Protein 3BN7 (pdb70)

Foldseek 3Di:
DKKKKKFFAFPDAPPVVLLVLLQVLQVVLVVLVQDPDKDKDAADPDPDDPPDDRRTGMMIIDGPDPVSVVCSVPPVSVVVSCVVRVNGTDDMDIDIDPD

Radius of gyration: 13.91 Å; Cα contacts (8 Å, |Δi|>4): 163; chains: 1; bounding box: 35×29×36 Å

InterPro domains:
  IPR011008 Dimeric alpha-beta barrel [SSF54909] (1-98)
  IPR013097 Stress responsive alpha+beta-barrel [PF07876] (3-99)
  IPR013097 Stress responsive alpha+beta-barrel [PS51502] (2-98)
  IPR013097 Stress responsive alpha+beta-barrel [SM00886] (2-100)

Sequence (99 aa):
GLFHQVFFWLKNNPGDKADRDKLIAGLKALKAIDDVIQQLHVGVPAATEKRDVVDNSYDVSELVFKSVEDQQKRYRDHPLLQKFVADCSHLWSKVVVYDSSV

CATH classification: 3.30.70.100

B-factor: mean 26.57, std 6.76, range [10.88, 50.04]

Solvent-accessible surface area: 6321 Å² total

Secondary structure (DSSP, 8-state):
---EEEEEEESSTT-HHHHHHHHHHHHGGGGSTT-S---EE--------TT-----SEEE---SSHHHHHHHHT-HHHHHHHHHHGGGEEEEEEEE---

Structure (mmCIF, N/CA/C/O backbone):
data_3BN7
#
_entry.id   3BN7
#
_cell.length_a   47.921
_cell.length_b   47.921
_cell.length_c   167.352
_cell.angle_alpha   90.000
_cell.angle_beta   90.000
_cell.angle_gamma   120.000
#
_symmetry.space_group_name_H-M   'P 65 2 2'
#
loop_
_entity.id
_entity.type
_entity.pdbx_description
1 polymer 'Ferredoxin-like protein'
2 non-polymer 'ACETATE ION'
3 water water
#
loop_
_atom_site.group_PDB
_atom_site.id
_atom_site.type_symbol
_atom_site.label_atom_id
_atom_site.label_alt_id
_atom_site.label_comp_id
_atom_site.label_asym_id
_atom_site.label_entity_id
_atom_site.label_seq_id
_atom_site.pdbx_PDB_ins_code
_atom_site.Cartn_x
_atom_site.Cartn_y
_atom_site.Cartn_z
_atom_site.occupancy
_atom_site.B_iso_or_equiv
_atom_site.auth_seq_id
_atom_site.auth_comp_id
_atom_site.auth_asym_id
_atom_site.auth_atom_id
_atom_site.pdbx_PDB_model_num
ATOM 1 N N . GLY A 1 19 ? 20.940 27.085 24.104 1.00 38.66 0 GLY A N 1
ATOM 2 C CA . GLY A 1 19 ? 19.935 26.461 23.193 1.00 37.21 0 GLY A CA 1
ATOM 3 C C . GLY A 1 19 ? 20.050 26.937 21.745 1.00 36.68 0 GLY A C 1
ATOM 4 O O . GLY A 1 19 ? 20.640 27.990 21.454 1.00 38.75 0 GLY A O 1
ATOM 18 N N . LEU A 1 21 ? 18.084 27.715 17.850 1.00 24.97 2 LEU A N 1
ATOM 19 C CA . LEU A 1 21 ? 16.910 28.386 17.375 1.00 24.12 2 LEU A CA 1
ATOM 20 C C . LEU A 1 21 ? 16.263 27.546 16.289 1.00 23.12 2 LEU A C 1
ATOM 21 O O . LEU A 1 21 ? 16.923 27.190 15.321 1.00 22.12 2 LEU A O 1
ATOM 26 N N . PHE A 1 22 ? 14.982 27.233 16.501 1.00 20.86 3 PHE A N 1
ATOM 27 C CA . PHE A 1 22 ? 14.108 26.480 15.586 1.00 21.80 3 PHE A CA 1
ATOM 28 C C . PHE A 1 22 ? 13.110 27.433 14.890 1.00 21.86 3 PHE A C 1
ATOM 29 O O . PHE A 1 22 ? 12.231 28.018 15.510 1.00 23.67 3 PHE A O 1
ATOM 37 N N . HIS A 1 23 ? 13.319 27.606 13.587 1.00 21.82 4 HIS A N 1
ATOM 38 C CA . HIS A 1 23 ? 12.588 28.496 12.742 1.00 20.82 4 HIS A CA 1
ATOM 39 C C . HIS A 1 23 ? 11.646 27.617 11.926 1.00 20.36 4 HIS A C 1
ATOM 40 O O . HIS A 1 23 ? 12.087 26.865 11.068 1.00 20.11 4 HIS A O 1
ATOM 47 N N . GLN A 1 24 ? 10.363 27.714 12.246 1.00 20.73 5 GLN A N 1
ATOM 48 C CA . GLN A 1 24 ? 9.320 26.860 11.687 1.00 21.99 5 GLN A CA 1
ATOM 49 C C . GLN A 1 24 ? 8.359 27.733 10.894 1.00 21.12 5 GLN A C 1
ATOM 50 O O . GLN A 1 24 ? 7.848 28.705 11.412 1.00 20.88 5 GLN A O 1
ATOM 56 N N . VAL A 1 25 ? 8.094 27.381 9.639 1.00 20.95 6 VAL A N 1
ATOM 57 C CA . VAL A 1 25 ? 7.199 28.153 8.802 1.00 19.82 6 VAL A CA 1
ATOM 58 C C . VAL A 1 25 ? 6.212 27.186 8.134 1.00 20.26 6 VAL A C 1
ATOM 59 O O . VAL A 1 25 ? 6.638 26.071 7.721 1.00 19.81 6 VAL A O 1
ATOM 63 N N . PHE A 1 26 ? 4.954 27.605 8.054 1.00 20.92 7 PHE A N 1
ATOM 64 C CA . PHE A 1 26 ? 3.914 26.831 7.349 1.00 20.45 7 PHE A CA 1
ATOM 65 C C . PHE A 1 26 ? 3.376 27.752 6.277 1.00 20.13 7 PHE A C 1
ATOM 66 O O . PHE A 1 26 ? 3.102 28.916 6.551 1.00 21.36 7 PHE A O 1
ATOM 74 N N . PHE A 1 27 ? 3.231 27.218 5.069 1.00 20.65 8 PHE A N 1
ATOM 75 C CA . PHE A 1 27 ? 2.779 27.972 3.895 1.00 21.67 8 PHE A CA 1
ATOM 76 C C . PHE A 1 27 ? 1.476 27.371 3.378 1.00 21.31 8 PHE A C 1
ATOM 77 O O . PHE A 1 27 ? 1.356 26.125 3.222 1.00 20.16 8 PHE A O 1
ATOM 85 N N . TRP A 1 28 ? 0.535 28.259 3.060 1.00 21.80 9 TRP A N 1
ATOM 86 C CA . TRP A 1 28 ? -0.699 27.895 2.397 1.00 22.38 9 TRP A CA 1
ATOM 87 C C . TRP A 1 28 ? -0.601 28.476 0.978 1.00 22.75 9 TRP A C 1
ATOM 88 O O . TRP A 1 28 ? -0.377 29.688 0.818 1.00 23.72 9 TRP A O 1
ATOM 99 N N . LEU A 1 29 ? -0.746 27.618 -0.023 1.00 22.14 10 LEU A N 1
ATOM 100 C CA . LEU A 1 29 ? -0.600 27.999 -1.420 1.00 23.59 10 LEU A CA 1
ATOM 101 C C . LEU A 1 29 ? -1.825 28.761 -1.841 1.00 23.68 10 LEU A C 1
ATOM 102 O O . LEU A 1 29 ? -2.923 28.468 -1.346 1.00 23.76 10 LEU A O 1
ATOM 107 N N . LYS A 1 30 ? -1.656 29.711 -2.774 1.00 25.08 11 LYS A N 1
ATOM 108 C CA . LYS A 1 30 ? -2.788 30.383 -3.438 1.00 26.07 11 LYS A CA 1
ATOM 109 C C . LYS A 1 30 ? -3.656 29.372 -4.175 1.00 25.32 11 LYS A C 1
ATOM 110 O O . LYS A 1 30 ? -4.876 29.535 -4.240 1.00 25.79 11 LYS A O 1
ATOM 116 N N . ASN A 1 31 ? -3.010 28.348 -4.721 1.00 24.68 12 ASN A N 1
ATOM 117 C CA A ASN A 1 31 ? -3.637 27.266 -5.448 0.50 24.94 12 ASN A CA 1
ATOM 118 C CA B ASN A 1 31 ? -3.703 27.275 -5.403 0.50 25.77 12 ASN A CA 1
ATOM 119 C C . ASN A 1 31 ? -3.400 25.978 -4.674 1.00 26.19 12 ASN A C 1
ATOM 120 O O . ASN A 1 31 ? -2.537 25.230 -5.037 1.00 23.78 12 ASN A O 1
ATOM 129 N N . PRO A 1 32 ? -4.129 25.739 -3.569 1.00 27.53 13 PRO A N 1
ATOM 130 C CA . PRO A 1 32 ? -3.818 24.554 -2.803 1.00 27.41 13 PRO A CA 1
ATOM 131 C C . PRO A 1 32 ? -3.975 23.283 -3.631 1.00 27.85 13 PRO A C 1
ATOM 132 O O . PRO A 1 32 ? -4.842 23.217 -4.510 1.00 27.32 13 PRO A O 1
ATOM 136 N N . GLY A 1 33 ? -3.124 22.299 -3.359 1.00 27.70 14 GLY A N 1
ATOM 137 C CA . GLY A 1 33 ? -3.226 21.050 -4.134 1.00 28.29 14 GLY A CA 1
ATOM 138 C C . GLY A 1 33 ? -2.631 21.144 -5.542 1.00 27.22 14 GLY A C 1
ATOM 139 O O . GLY A 1 33 ? -2.593 20.126 -6.251 1.00 26.53 14 GLY A O 1
ATOM 140 N N . ASP A 1 34 ? -2.130 22.328 -5.939 1.00 24.77 15 ASP A N 1
ATOM 141 C CA . ASP A 1 34 ? -1.458 22.446 -7.232 1.00 22.65 15 ASP A CA 1
ATOM 142 C C . ASP A 1 34 ? -0.029 21.946 -7.089 1.00 21.46 15 ASP A C 1
ATOM 143 O O . ASP A 1 34 ? 0.831 22.624 -6.511 1.00 19.74 15 ASP A O 1
ATOM 148 N N . LYS A 1 35 ? 0.213 20.739 -7.590 1.00 20.56 16 LYS A N 1
ATOM 149 C CA . LYS A 1 35 ? 1.494 20.104 -7.442 1.00 21.32 16 LYS A CA 1
ATOM 150 C C . LYS A 1 35 ? 2.670 20.908 -8.023 1.00 20.06 16 LYS A C 1
ATOM 151 O O . LYS A 1 35 ? 3.713 21.003 -7.404 1.00 21.63 16 LYS A O 1
ATOM 157 N N . ALA A 1 36 ? 2.484 21.471 -9.211 1.00 20.49 17 ALA A N 1
ATOM 158 C CA . ALA A 1 36 ? 3.513 22.334 -9.798 1.00 19.96 17 ALA A CA 1
ATOM 159 C C . ALA A 1 36 ? 3.945 23.481 -8.898 1.00 20.27 17 ALA A C 1
ATOM 160 O O . ALA A 1 36 ? 5.113 23.693 -8.722 1.00 20.85 17 ALA A O 1
ATOM 162 N N . ASP A 1 37 ? 3.003 24.216 -8.325 1.00 20.31 18 ASP A N 1
ATOM 163 C CA . ASP A 1 37 ? 3.309 25.297 -7.406 1.00 21.03 18 ASP A CA 1
ATOM 164 C C . ASP A 1 37 ? 3.943 24.784 -6.123 1.00 20.40 18 ASP A C 1
ATOM 165 O O . ASP A 1 37 ? 4.878 25.378 -5.619 1.00 20.98 18 ASP A O 1
ATOM 170 N N . ARG A 1 38 ? 3.404 23.695 -5.589 1.00 19.83 19 ARG A N 1
ATOM 171 C CA . ARG A 1 38 ? 3.969 23.077 -4.403 1.00 20.88 19 ARG A CA 1
ATOM 172 C C . ARG A 1 38 ? 5.412 22.687 -4.647 1.00 20.63 19 ARG A C 1
ATOM 173 O O . ARG A 1 38 ? 6.271 22.951 -3.812 1.00 21.67 19 ARG A O 1
ATOM 181 N N . ASP A 1 39 ? 5.652 21.972 -5.739 1.00 20.58 20 ASP A N 1
ATOM 182 C CA . ASP A 1 3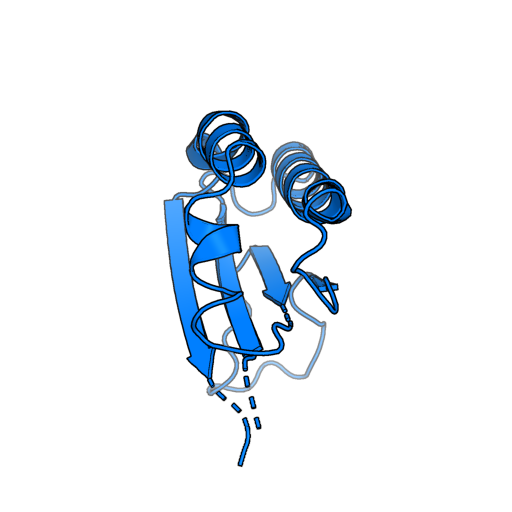9 ? 7.033 21.552 -6.046 1.00 21.22 20 ASP A CA 1
ATOM 183 C C . ASP A 1 39 ? 7.982 22.735 -6.216 1.00 21.05 20 ASP A C 1
ATOM 184 O O . ASP A 1 39 ? 9.156 22.669 -5.818 1.00 20.80 20 ASP A O 1
ATOM 189 N N . LYS A 1 40 ? 7.491 23.799 -6.824 1.00 21.04 21 LYS A N 1
ATOM 190 C CA . LYS A 1 40 ? 8.299 25.010 -7.018 1.00 22.37 21 LYS A CA 1
ATOM 191 C C . LYS A 1 40 ? 8.683 25.625 -5.661 1.00 22.01 21 LYS A C 1
ATOM 192 O O . LYS A 1 40 ? 9.848 26.034 -5.445 1.00 21.40 21 LYS A O 1
ATOM 196 N N . LEU A 1 41 ? 7.704 25.707 -4.769 1.00 21.16 22 LEU A N 1
ATOM 197 C CA . LEU A 1 41 ? 7.943 26.202 -3.433 1.00 21.80 22 LEU A CA 1
ATOM 198 C C . LEU A 1 41 ? 8.954 25.343 -2.640 1.00 20.80 22 LEU A C 1
ATOM 199 O O . LEU A 1 41 ? 9.898 25.853 -2.071 1.00 20.28 22 LEU A O 1
ATOM 204 N N . ILE A 1 42 ? 8.808 24.029 -2.702 1.00 19.07 23 ILE A N 1
ATOM 205 C CA . ILE A 1 42 ? 9.682 23.093 -2.053 1.00 19.55 23 ILE A CA 1
ATOM 206 C C . ILE A 1 42 ? 11.096 23.260 -2.587 1.00 19.71 23 ILE A C 1
ATOM 207 O O . ILE A 1 42 ? 12.051 23.355 -1.835 1.00 20.11 23 ILE A O 1
ATOM 212 N N . ALA A 1 43 ? 11.216 23.319 -3.911 1.00 18.92 24 ALA A N 1
ATOM 213 C CA . ALA A 1 43 ? 12.512 23.410 -4.535 1.00 20.07 24 ALA A CA 1
ATOM 214 C C . ALA A 1 43 ? 13.183 24.719 -4.138 1.00 20.26 24 ALA A C 1
ATOM 215 O O . ALA A 1 43 ? 14.402 24.772 -3.908 1.00 22.28 24 ALA A O 1
ATOM 217 N N . GLY A 1 44 ? 12.402 25.790 -4.092 1.00 20.11 25 GLY A N 1
ATOM 218 C CA . GLY A 1 44 ? 12.930 27.094 -3.710 1.00 20.28 25 GLY A CA 1
ATOM 219 C C . GLY A 1 44 ? 13.447 27.141 -2.264 1.00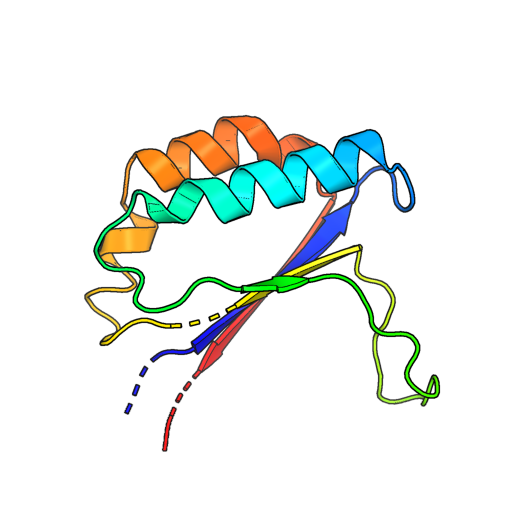 18.91 25 GLY A C 1
ATOM 220 O O . GLY A 1 44 ? 14.524 27.712 -1.988 1.00 20.48 25 GLY A O 1
ATOM 221 N N . LEU A 1 45 ? 12.702 26.506 -1.361 1.00 18.83 26 LEU A N 1
ATOM 222 C CA . LEU A 1 45 ? 13.111 26.359 0.025 1.00 18.11 26 LEU A CA 1
ATOM 223 C C . LEU A 1 45 ? 14.400 25.533 0.163 1.00 18.34 26 LEU A C 1
ATOM 224 O O . LEU A 1 45 ? 15.336 25.956 0.815 1.00 18.30 26 LEU A O 1
ATOM 229 N N . LYS A 1 46 ? 14.444 24.369 -0.470 1.00 19.23 27 LYS A N 1
ATOM 230 C CA . LYS A 1 46 ? 15.605 23.508 -0.402 1.00 19.68 27 LYS A CA 1
ATOM 231 C C . LYS A 1 46 ? 16.869 24.173 -0.882 1.00 20.01 27 LYS A C 1
ATOM 232 O O . LYS A 1 46 ? 17.940 23.923 -0.327 1.00 18.74 27 LYS A O 1
ATOM 238 N N . ALA A 1 47 ? 16.766 25.031 -1.894 1.00 17.55 28 ALA A N 1
ATOM 239 C CA . ALA A 1 47 ? 17.941 25.705 -2.439 1.00 18.56 28 ALA A CA 1
ATOM 240 C C . ALA A 1 47 ? 18.536 26.728 -1.496 1.00 18.46 28 ALA A C 1
ATOM 241 O O . ALA A 1 47 ? 19.660 27.210 -1.718 1.00 18.29 28 ALA A O 1
ATOM 243 N N . LEU A 1 48 ? 17.829 27.073 -0.420 1.00 17.89 29 LEU A N 1
ATOM 244 C CA . LEU A 1 48 ? 18.394 27.968 0.577 1.00 18.63 29 LEU A CA 1
ATOM 245 C C . LEU A 1 48 ? 19.578 27.342 1.357 1.00 18.34 29 LEU A C 1
ATOM 246 O O . LEU A 1 48 ? 20.246 28.061 2.107 1.00 19.62 29 LEU A O 1
ATOM 251 N N . LYS A 1 49 ? 19.839 26.030 1.154 1.00 18.68 30 LYS A N 1
ATOM 252 C CA . LYS A 1 49 ? 21.012 25.330 1.716 1.00 18.91 30 LYS A CA 1
ATOM 253 C C . LYS A 1 49 ? 22.332 26.050 1.344 1.00 19.02 30 LYS A C 1
ATOM 254 O O . LYS A 1 49 ? 23.370 25.793 1.961 1.00 20.81 30 LYS A O 1
ATOM 260 N N . ALA A 1 50 ? 22.286 26.916 0.317 1.00 19.17 31 ALA A N 1
ATOM 261 C CA . ALA A 1 50 ? 23.410 27.776 -0.037 1.00 19.47 31 ALA A CA 1
ATOM 262 C C . ALA A 1 50 ? 23.824 28.737 1.055 1.00 20.53 31 ALA A C 1
ATOM 263 O O . ALA A 1 50 ? 24.944 29.234 1.040 1.00 21.35 31 ALA A O 1
ATOM 265 N N . ILE A 1 51 ? 22.901 29.068 1.953 1.00 19.83 32 ILE A N 1
ATOM 266 C CA . ILE A 1 51 ? 23.174 29.995 3.067 1.00 20.16 32 ILE A CA 1
ATOM 267 C C . ILE A 1 51 ? 23.877 29.258 4.203 1.00 21.41 32 ILE A C 1
ATOM 268 O O . ILE A 1 51 ? 23.269 28.399 4.860 1.00 20.84 32 ILE A O 1
ATOM 273 N N . ASP A 1 52 ? 25.144 29.574 4.465 1.00 23.19 33 ASP A N 1
ATOM 274 C CA A ASP A 1 52 ? 25.935 28.763 5.424 0.50 23.76 33 ASP A CA 1
ATOM 275 C CA B ASP A 1 52 ? 25.935 28.774 5.423 0.50 24.37 33 ASP A CA 1
ATOM 276 C C . ASP A 1 52 ? 25.538 28.890 6.904 1.00 23.30 33 ASP A C 1
ATOM 277 O O . ASP A 1 52 ? 25.895 28.037 7.706 1.00 25.06 33 ASP A O 1
ATOM 286 N N . VAL A 1 53 ? 24.792 29.918 7.289 1.00 22.80 34 VAL A N 1
ATOM 287 C CA . VAL A 1 53 ? 24.337 29.969 8.704 1.00 21.82 34 VAL A CA 1
ATOM 288 C C . VAL A 1 53 ? 23.212 28.948 9.053 1.00 22.16 34 VAL A C 1
ATOM 289 O O . VAL A 1 53 ? 22.923 28.699 10.235 1.00 22.36 34 VAL A O 1
ATOM 293 N N . ILE A 1 54 ? 22.567 28.384 8.033 1.00 20.59 35 ILE A N 1
ATOM 294 C CA . ILE A 1 54 ? 21.571 27.321 8.277 1.00 20.42 35 ILE A CA 1
ATOM 295 C C . ILE A 1 54 ? 22.246 25.998 8.695 1.00 19.78 35 ILE A C 1
ATOM 296 O O . ILE A 1 54 ? 23.048 25.396 7.962 1.00 19.83 35 ILE A O 1
ATOM 301 N N . GLN A 1 55 ? 21.945 25.532 9.898 1.00 19.13 36 GLN A N 1
ATOM 302 C CA . GLN A 1 55 ? 22.522 24.308 10.401 1.00 18.67 36 GLN A CA 1
ATOM 303 C C . GLN A 1 55 ? 21.790 23.066 9.960 1.00 18.85 36 GLN A C 1
ATOM 304 O O . GLN A 1 55 ? 22.381 22.035 9.748 1.00 19.86 36 GLN A O 1
ATOM 310 N N . GLN A 1 56 ? 20.467 23.178 9.873 1.00 18.77 37 GLN A N 1
ATOM 311 C CA . GLN A 1 56 ? 19.632 22.122 9.276 1.00 20.63 37 GLN A CA 1
ATOM 312 C C . GLN A 1 56 ? 18.476 22.747 8.523 1.00 20.80 37 GLN A C 1
ATOM 313 O O . GLN A 1 56 ? 18.045 23.868 8.830 1.00 21.16 37 GLN A O 1
ATOM 319 N N . LEU A 1 57 ? 18.035 22.060 7.485 1.00 19.85 38 LEU A N 1
ATOM 320 C CA . LEU A 1 57 ? 16.984 22.602 6.604 1.00 19.39 38 LEU A CA 1
ATOM 321 C C . LEU A 1 57 ? 16.102 21.416 6.249 1.00 20.49 38 LEU A C 1
ATOM 322 O O . LEU A 1 57 ? 16.561 20.520 5.575 1.00 20.63 38 LEU A O 1
ATOM 327 N N . HIS A 1 58 ? 14.848 21.426 6.700 1.00 18.67 39 HIS A N 1
ATOM 328 C CA . HIS A 1 58 ? 13.870 20.368 6.442 1.00 19.13 39 HIS A CA 1
ATOM 329 C C . HIS A 1 58 ? 12.662 20.972 5.810 1.00 20.50 39 HIS A C 1
ATOM 330 O O . HIS A 1 58 ? 12.144 21.963 6.304 1.00 21.93 39 HIS A O 1
ATOM 337 N N . VAL A 1 59 ? 12.159 20.342 4.753 1.00 20.46 40 VAL A N 1
ATOM 338 C CA . VAL A 1 59 ? 10.940 20.832 4.094 1.00 20.13 40 VAL A CA 1
ATOM 339 C C . VAL A 1 59 ? 9.975 19.659 4.097 1.00 20.88 40 VAL A C 1
ATOM 340 O O . VAL A 1 59 ? 10.410 18.519 3.986 1.00 21.43 40 VAL A O 1
ATOM 344 N N . GLY A 1 60 ? 8.674 19.905 4.281 1.00 21.58 41 GLY A N 1
ATOM 345 C CA . GLY A 1 60 ? 7.725 18.826 4.378 1.00 21.09 41 GLY A CA 1
ATOM 346 C C . GLY A 1 60 ? 6.332 19.236 3.904 1.00 20.36 41 GLY A C 1
ATOM 347 O O . GLY A 1 60 ? 6.149 20.339 3.412 1.00 20.27 41 GLY A O 1
ATOM 348 N N . VAL A 1 61 ? 5.403 18.302 4.000 1.00 19.43 42 VAL A N 1
ATOM 349 C CA . VAL A 1 61 ? 3.994 18.474 3.706 1.00 19.48 42 VAL A CA 1
ATOM 350 C C . VAL A 1 61 ? 3.220 17.815 4.790 1.00 20.29 42 VAL A C 1
ATOM 351 O O . VAL A 1 61 ? 3.767 17.009 5.546 1.00 20.16 42 VAL A O 1
ATOM 355 N N . PRO A 1 62 ? 1.914 18.101 4.895 1.00 20.31 43 PRO A N 1
ATOM 356 C CA . PRO A 1 62 ? 1.196 17.392 5.974 1.00 20.71 43 PRO A CA 1
ATOM 357 C C . PRO A 1 62 ? 1.332 15.867 5.948 1.00 22.24 43 PRO A C 1
ATOM 358 O O . PRO A 1 62 ? 1.242 15.253 4.908 1.00 21.28 43 PRO A O 1
ATOM 362 N N . ALA A 1 63 ? 1.601 15.261 7.099 1.00 22.51 44 ALA A N 1
ATOM 363 C CA . ALA A 1 63 ? 1.608 13.801 7.218 1.00 24.18 44 ALA A CA 1
ATOM 364 C C . ALA A 1 63 ? 0.191 13.250 7.185 1.00 25.85 44 ALA A C 1
ATOM 365 O O . ALA A 1 63 ? -0.759 13.944 7.522 1.00 25.92 44 ALA A O 1
ATOM 367 N N . ALA A 1 64 ? 0.061 11.980 6.834 1.00 30.24 45 ALA A N 1
ATOM 368 C CA . ALA A 1 64 ? -1.224 11.265 6.963 1.00 34.79 45 ALA A CA 1
ATOM 369 C C . ALA A 1 64 ? -1.528 10.837 8.421 1.00 36.64 45 ALA A C 1
ATOM 370 O O . ALA A 1 64 ? -2.060 9.744 8.645 1.00 38.97 45 ALA A O 1
ATOM 372 N N . THR A 1 65 ? -1.190 11.639 9.431 1.00 39.07 46 THR A N 1
ATOM 373 C CA . THR A 1 65 ? -1.455 11.215 10.808 1.00 39.38 46 THR A CA 1
ATOM 374 C C . THR A 1 65 ? -2.952 11.235 10.992 1.00 41.43 46 THR A C 1
ATOM 375 O O . THR A 1 65 ? -3.688 11.783 10.119 1.00 42.43 46 THR A O 1
ATOM 379 N N . GLU A 1 66 ? -3.419 10.609 12.082 1.00 42.62 47 GLU A N 1
ATOM 380 C CA . GLU A 1 66 ? -4.839 10.688 12.457 1.00 42.93 47 GLU A CA 1
ATOM 381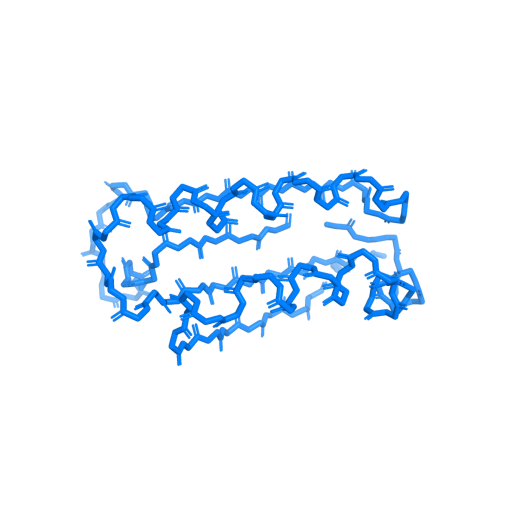 C C . GLU A 1 66 ? -5.203 12.166 12.530 1.00 43.36 47 GLU A C 1
ATOM 382 O O . GLU A 1 66 ? -4.468 12.984 13.151 1.00 44.19 47 GLU A O 1
ATOM 384 N N . LYS A 1 67 ? -6.288 12.530 11.853 1.00 43.29 48 LYS A N 1
ATOM 385 C CA . LYS A 1 67 ? -6.713 13.928 11.843 1.00 43.06 48 LYS A CA 1
ATOM 386 C C . LYS A 1 67 ? -7.470 14.181 13.124 1.00 42.25 48 LYS A C 1
ATOM 387 O O . LYS A 1 67 ? -8.651 13.868 13.230 1.00 43.24 48 LYS A O 1
ATOM 393 N N . ARG A 1 68 ? -6.776 14.722 14.105 1.00 40.86 49 ARG A N 1
ATOM 394 C CA . ARG A 1 68 ? -7.408 15.098 15.349 1.00 39.83 49 ARG A CA 1
ATOM 395 C C . ARG A 1 68 ? -7.759 16.567 15.279 1.00 39.18 49 ARG A C 1
ATOM 396 O O . ARG A 1 68 ? -7.202 17.315 14.474 1.00 38.77 49 ARG A O 1
ATOM 404 N N . ASP A 1 69 ? -8.672 16.980 16.145 1.00 38.24 50 ASP A N 1
ATOM 405 C CA .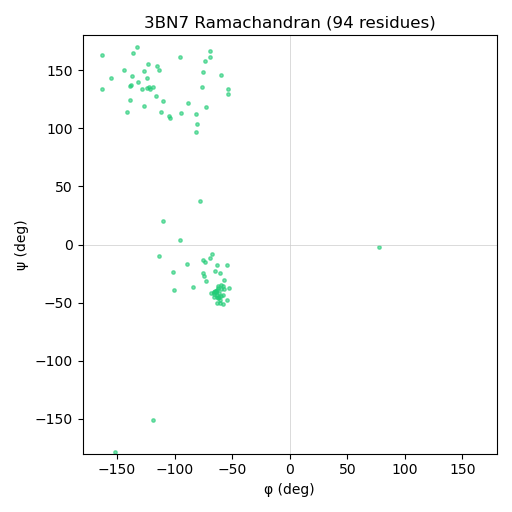 ASP A 1 69 ? -9.149 18.347 16.139 1.00 37.69 50 ASP A CA 1
ATOM 406 C C . ASP A 1 69 ? -8.015 19.335 16.315 1.00 35.27 50 ASP A C 1
ATOM 407 O O . ASP A 1 69 ? -8.030 20.384 15.669 1.00 35.76 50 ASP A O 1
ATOM 412 N N . VAL A 1 70 ? -7.038 19.004 17.171 1.00 32.43 51 VAL A N 1
ATOM 413 C CA . VAL A 1 70 ? -5.901 19.912 17.439 1.00 30.07 51 VAL A CA 1
ATOM 414 C C . VAL A 1 70 ? -4.848 19.976 16.306 1.00 28.74 51 VAL A C 1
ATOM 415 O O . VAL A 1 70 ? -4.005 20.901 16.288 1.00 26.20 51 VAL A O 1
ATOM 419 N N . VAL A 1 71 ? -4.919 19.027 15.359 1.00 27.30 52 VAL A N 1
ATOM 420 C CA . VAL A 1 71 ? -3.941 18.966 14.229 1.00 26.21 52 VAL A CA 1
ATOM 421 C 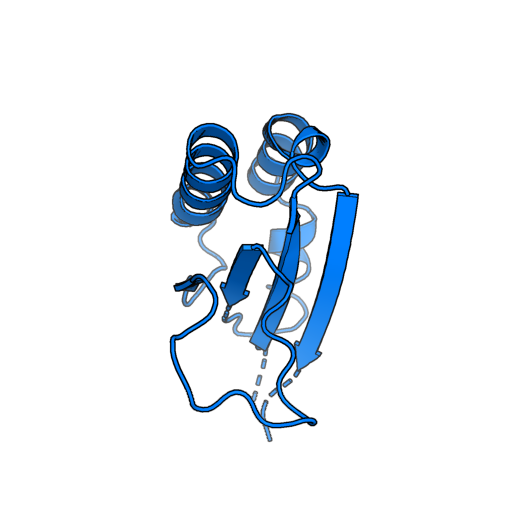C . VAL A 1 71 ? -4.398 19.804 13.064 1.00 25.60 52 VAL A C 1
ATOM 422 O O . VAL A 1 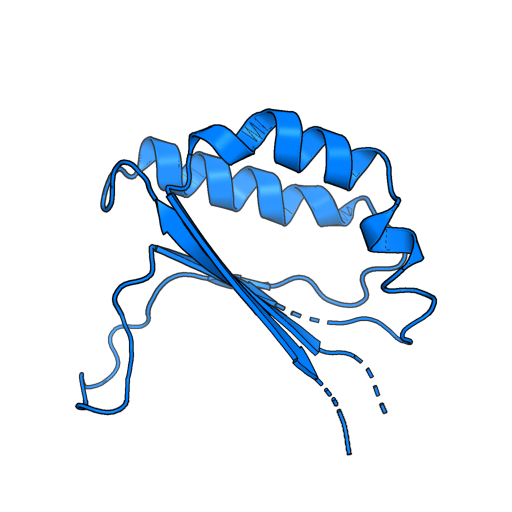71 ? -5.517 19.620 12.540 1.00 25.95 52 VAL A O 1
ATOM 426 N N . ASP A 1 72 ? -3.569 20.759 12.669 1.00 23.23 53 ASP A N 1
ATOM 427 C CA . ASP A 1 72 ? -3.854 21.562 11.461 1.00 22.63 53 ASP A CA 1
ATOM 428 C C . ASP A 1 72 ? -3.101 20.863 10.343 1.00 22.66 53 ASP A C 1
ATOM 429 O O . ASP A 1 72 ? -1.870 20.780 10.395 1.00 23.14 53 ASP A O 1
ATOM 434 N N . ASN A 1 73 ? -3.849 20.284 9.403 1.00 23.11 54 ASN A N 1
ATOM 435 C CA . ASN A 1 73 ? -3.264 19.681 8.198 1.00 23.02 54 ASN A CA 1
ATOM 436 C C . ASN A 1 73 ? -3.581 20.491 6.942 1.00 22.13 54 ASN A C 1
ATOM 437 O O . ASN A 1 73 ? -3.414 20.020 5.830 1.00 22.36 54 ASN A O 1
ATOM 442 N N . SER A 1 74 ? -3.938 21.751 7.117 1.00 22.25 55 SER A N 1
ATOM 443 C CA . SER A 1 74 ? -4.432 22.545 5.992 1.00 22.45 55 SER A CA 1
ATOM 444 C C . SER A 1 74 ? -3.390 23.296 5.197 1.00 22.84 55 SER A C 1
ATOM 445 O O . SER A 1 74 ? -3.642 23.707 4.085 1.00 23.28 55 SER A O 1
ATOM 448 N N . TYR A 1 75 ? -2.199 23.462 5.761 1.00 22.11 56 TYR A N 1
ATOM 449 C CA . TYR A 1 75 ? -1.083 24.045 5.050 1.00 21.20 56 TYR A CA 1
ATOM 450 C C . TYR A 1 75 ? -0.625 23.077 3.960 1.00 21.16 56 TYR A C 1
ATOM 451 O O . TYR A 1 75 ? -1.031 21.898 3.939 1.00 22.20 56 TYR A O 1
ATOM 460 N N . ASP A 1 76 ? 0.114 23.606 2.987 1.00 21.17 57 ASP A N 1
ATOM 461 C CA . ASP A 1 76 ? 0.602 22.846 1.882 1.00 20.31 57 ASP A CA 1
ATOM 462 C C . ASP A 1 76 ? 2.087 22.430 2.029 1.00 19.20 57 ASP A C 1
ATOM 463 O O . ASP A 1 76 ? 2.463 21.344 1.628 1.00 20.47 57 ASP A O 1
ATOM 468 N N . VAL A 1 77 ? 2.902 23.340 2.558 1.00 19.27 58 VAL A N 1
ATOM 469 C CA . VAL A 1 77 ? 4.346 23.107 2.713 1.00 20.07 58 VAL A CA 1
ATOM 470 C C . VAL A 1 77 ? 4.794 23.626 4.066 1.00 20.87 58 VAL A C 1
ATOM 471 O O . VAL A 1 77 ? 4.381 24.692 4.479 1.00 22.21 58 VAL A O 1
ATOM 475 N N . SER A 1 78 ? 5.635 22.847 4.730 1.00 21.52 59 SER A N 1
ATOM 476 C CA . SER A 1 78 ? 6.279 23.226 5.994 1.00 20.40 59 SER A CA 1
ATOM 477 C C . SER A 1 78 ? 7.790 23.327 5.828 1.00 21.66 59 SER A C 1
ATOM 478 O O . SER A 1 78 ? 8.361 22.668 4.955 1.00 20.96 59 SER A O 1
ATOM 481 N N . GLU A 1 79 ? 8.438 24.142 6.661 1.00 20.78 60 GLU A N 1
ATOM 482 C CA . GLU A 1 79 ? 9.891 24.397 6.593 1.00 20.70 60 GLU A CA 1
ATOM 483 C C . GLU A 1 79 ? 10.347 24.399 8.052 1.00 20.43 60 GLU A C 1
ATOM 484 O O . GLU A 1 79 ? 9.689 25.011 8.894 1.00 21.32 60 GLU A O 1
ATOM 490 N N . LEU A 1 80 ? 11.472 23.752 8.300 1.00 19.22 61 LEU A N 1
ATOM 491 C CA . LEU A 1 80 ? 12.111 23.844 9.609 1.00 20.88 61 LEU A CA 1
ATOM 492 C C . LEU A 1 80 ? 13.581 24.120 9.356 1.00 20.94 61 LEU A C 1
ATOM 493 O O . LEU A 1 80 ? 14.249 23.307 8.652 1.00 21.58 61 LEU A O 1
ATOM 511 N N . VAL A 1 82 ? 17.208 25.252 11.555 1.00 19.60 63 VAL A N 1
ATOM 512 C CA . VAL A 1 82 ? 17.872 25.378 12.820 1.00 19.75 63 VAL A CA 1
ATOM 513 C C . VAL A 1 82 ? 19.078 26.284 12.660 1.00 20.23 63 VAL A C 1
ATOM 514 O O . VAL A 1 82 ? 19.850 26.156 11.729 1.00 20.67 63 VAL A O 1
ATOM 518 N N . PHE A 1 83 ? 19.198 27.218 13.610 1.00 21.61 64 PHE A N 1
ATOM 519 C CA . PHE A 1 83 ? 20.266 28.202 13.695 1.00 20.54 64 PHE A CA 1
ATOM 520 C C . PHE A 1 83 ? 20.938 28.063 15.030 1.00 22.96 64 PHE A C 1
ATOM 521 O O . PHE A 1 83 ? 20.346 27.561 15.985 1.00 22.38 64 PHE A O 1
ATOM 529 N N . LYS A 1 84 ? 22.195 28.478 15.099 1.00 25.26 65 LYS A N 1
ATOM 530 C CA . LYS A 1 84 ? 22.921 28.433 16.376 1.00 28.18 65 LYS A CA 1
ATOM 531 C C . LYS A 1 84 ? 22.490 29.534 17.332 1.00 29.22 65 LYS A C 1
ATOM 532 O O . LYS A 1 84 ? 22.699 29.423 18.557 1.00 29.26 65 LYS A O 1
ATOM 538 N N . SER A 1 85 ? 21.967 30.621 16.773 1.00 30.05 66 SER A N 1
ATOM 539 C CA . SER A 1 85 ? 21.706 31.834 17.511 1.00 31.96 66 SER A CA 1
ATOM 540 C C . SER A 1 85 ? 20.749 32.753 16.778 1.00 32.92 66 SER A C 1
ATOM 541 O O . SER A 1 85 ? 20.538 32.627 15.567 1.00 30.97 66 SER A O 1
ATOM 544 N N . VAL A 1 86 ? 20.194 33.699 17.541 1.00 33.57 67 VAL A N 1
ATOM 545 C CA . VAL A 1 86 ? 19.315 34.731 17.020 1.00 34.02 67 VAL A CA 1
ATOM 546 C C . VAL A 1 86 ? 20.090 35.609 15.995 1.00 33.99 67 VAL A C 1
ATOM 547 O O . VAL A 1 86 ? 19.524 36.032 14.975 1.00 34.62 67 VAL A O 1
ATOM 551 N N . GLU A 1 87 ? 21.375 35.844 16.248 1.00 34.03 68 GLU A N 1
ATOM 552 C CA . GLU A 1 87 ? 22.221 36.629 15.337 1.00 34.68 68 GLU A CA 1
ATOM 553 C C . GLU A 1 87 ? 22.426 35.945 13.984 1.00 33.73 68 GLU A C 1
ATOM 554 O O . GLU A 1 87 ? 22.456 36.615 12.947 1.00 33.52 68 GLU A O 1
ATOM 560 N N . ASP A 1 88 ? 22.618 34.626 14.016 1.00 32.17 69 ASP A N 1
ATOM 561 C CA . ASP A 1 88 ? 22.674 33.810 12.784 1.00 30.73 69 ASP A CA 1
ATOM 562 C C . ASP A 1 88 ? 21.354 33.790 12.038 1.00 29.57 69 ASP A C 1
ATOM 563 O O . ASP A 1 88 ? 21.342 33.846 10.799 1.00 28.45 69 ASP A O 1
ATOM 568 N N . GLN A 1 89 ? 20.236 33.704 12.745 1.00 29.00 70 GLN A N 1
ATOM 569 C CA A GLN A 1 89 ? 18.960 33.807 12.095 0.50 29.23 70 GLN A CA 1
ATOM 570 C CA B GLN A 1 89 ? 18.920 33.812 12.063 0.50 29.41 70 GLN A CA 1
ATOM 571 C C . GLN A 1 89 ? 18.790 35.187 11.438 1.00 28.96 70 GLN A C 1
ATOM 572 O O . GLN A 1 89 ? 18.229 35.296 10.354 1.00 29.31 70 GLN A O 1
ATOM 583 N N . LYS A 1 90 ? 19.282 36.228 12.111 1.00 29.63 71 LYS A N 1
ATOM 584 C CA . LYS A 1 90 ? 19.224 37.575 11.574 1.00 29.47 71 LYS A CA 1
ATOM 585 C C . LYS A 1 90 ? 20.003 37.665 10.261 1.00 29.48 71 LYS A C 1
ATOM 586 O O . LYS A 1 90 ? 19.539 38.292 9.319 1.00 30.09 71 LYS A O 1
ATOM 588 N N . ARG A 1 91 ? 21.167 37.027 10.211 1.00 28.75 72 ARG A N 1
ATOM 589 C CA . ARG A 1 91 ? 21.998 36.966 9.014 1.00 29.92 72 ARG A CA 1
ATOM 590 C C . ARG A 1 91 ? 21.286 36.236 7.870 1.00 28.38 72 ARG A C 1
ATOM 591 O O . ARG A 1 91 ? 21.403 36.613 6.703 1.00 27.09 72 ARG A O 1
ATOM 599 N N . TYR A 1 92 ? 20.573 35.166 8.202 1.00 27.34 73 TYR A N 1
ATOM 600 C CA . TYR A 1 92 ? 19.734 34.498 7.215 1.00 26.30 73 TYR A CA 1
ATOM 601 C C . TYR A 1 92 ? 18.666 35.450 6.664 1.00 26.52 73 TYR A C 1
ATOM 602 O O . TYR A 1 92 ? 18.470 35.571 5.448 1.00 26.19 73 TYR A O 1
ATOM 611 N N . ARG A 1 93 ? 17.964 36.102 7.587 1.00 27.95 74 ARG A N 1
ATOM 612 C CA . ARG A 1 93 ? 16.889 37.035 7.282 1.00 29.42 74 ARG A CA 1
ATOM 613 C C . ARG A 1 93 ? 17.322 38.115 6.287 1.00 29.38 74 ARG A C 1
ATOM 614 O O . ARG A 1 93 ? 16.548 38.525 5.423 1.00 30.29 74 ARG A O 1
ATOM 622 N N . ASP A 1 94 ? 18.565 38.557 6.428 1.00 29.33 75 ASP A N 1
ATOM 623 C CA . ASP A 1 94 ? 19.137 39.639 5.617 1.00 29.50 75 ASP A CA 1
ATOM 624 C C . ASP A 1 94 ? 19.931 39.112 4.411 1.00 28.90 75 ASP A C 1
ATOM 625 O O . ASP A 1 94 ? 20.545 39.896 3.697 1.00 28.39 75 ASP A O 1
ATOM 630 N N . HIS A 1 95 ? 19.931 37.798 4.203 1.00 26.86 76 HIS A N 1
ATOM 631 C CA . HIS A 1 95 ? 20.757 37.200 3.170 1.00 26.32 76 HIS A CA 1
ATOM 632 C C . HIS A 1 95 ? 20.114 37.439 1.797 1.00 25.99 76 HIS A C 1
ATOM 633 O O . HIS A 1 95 ? 18.909 37.279 1.655 1.00 25.49 76 HIS A O 1
ATOM 640 N N . PRO A 1 96 ? 20.917 37.844 0.777 1.00 25.64 77 PRO A N 1
ATOM 641 C CA . PRO A 1 96 ? 20.351 38.101 -0.552 1.00 25.20 77 PRO A CA 1
ATOM 642 C C . PRO A 1 96 ? 19.620 36.920 -1.144 1.00 24.32 77 PRO A C 1
ATOM 643 O O . PRO A 1 96 ? 18.659 37.108 -1.882 1.00 23.74 77 PRO A O 1
ATOM 647 N N . LEU A 1 97 ? 20.059 35.708 -0.792 1.00 23.65 78 LEU A N 1
ATOM 648 C CA . LEU A 1 97 ? 19.471 34.493 -1.372 1.00 23.23 78 LEU A CA 1
ATOM 649 C C . LEU A 1 97 ? 18.085 34.225 -0.819 1.00 23.18 78 LEU A C 1
ATOM 650 O O . LEU A 1 97 ? 17.207 33.689 -1.513 1.00 22.67 78 LEU A O 1
ATOM 655 N N . LEU A 1 98 ? 17.859 34.606 0.425 1.00 22.57 79 LEU A N 1
ATOM 656 C CA . LEU A 1 98 ? 16.516 34.569 0.945 1.00 24.29 79 LEU A CA 1
ATOM 657 C C . LEU A 1 98 ? 15.633 35.633 0.254 1.00 24.83 79 LEU A C 1
ATOM 658 O O . LEU A 1 98 ? 14.485 35.383 -0.102 1.00 24.99 79 LEU A O 1
ATOM 663 N N . GLN A 1 99 ? 16.175 36.837 0.042 1.00 26.97 80 GLN A N 1
ATOM 664 C CA . GLN A 1 99 ? 15.377 37.863 -0.654 1.00 28.47 80 GLN A CA 1
ATOM 665 C C . GLN A 1 99 ? 15.016 37.423 -2.075 1.00 28.94 80 GLN A C 1
ATOM 666 O O . GLN A 1 99 ? 13.908 37.675 -2.544 1.00 29.82 80 GLN A O 1
ATOM 672 N N . LYS A 1 100 ? 15.938 36.740 -2.750 1.00 27.83 81 LYS A N 1
ATOM 673 C CA . LYS A 1 100 ? 15.671 36.208 -4.069 1.00 28.25 81 LYS A CA 1
ATOM 674 C C . LYS A 1 100 ? 14.556 35.159 -4.003 1.00 26.68 81 LYS A C 1
ATOM 675 O O . LYS A 1 100 ? 13.687 35.151 -4.841 1.00 27.08 81 LYS A O 1
ATOM 678 N N . PHE A 1 101 ? 14.596 34.277 -3.010 1.00 26.08 82 PHE A N 1
ATOM 679 C CA . PHE A 1 101 ? 13.549 33.280 -2.854 1.00 25.65 82 PHE A CA 1
ATOM 680 C C . PHE A 1 101 ? 12.185 33.936 -2.664 1.00 27.04 82 PHE A C 1
ATOM 681 O O . PHE A 1 101 ? 11.203 33.490 -3.236 1.00 27.46 82 PHE A O 1
ATOM 689 N N . VAL A 1 102 ? 12.113 34.962 -1.832 1.00 27.96 83 VAL A N 1
ATOM 690 C CA . VAL A 1 102 ? 10.823 35.606 -1.615 1.00 29.10 83 VAL A CA 1
ATOM 691 C C . VAL A 1 102 ? 10.356 36.271 -2.912 1.00 30.61 83 VAL A C 1
ATOM 692 O O . VAL A 1 102 ? 9.176 36.195 -3.283 1.00 30.85 83 VAL A O 1
ATOM 696 N N . ALA A 1 103 ? 11.278 36.909 -3.625 1.00 31.29 84 ALA A N 1
ATOM 697 C CA . ALA A 1 103 ? 10.946 37.527 -4.915 1.00 31.56 84 ALA A CA 1
ATOM 698 C C . ALA A 1 103 ? 10.478 36.477 -5.918 1.00 32.24 84 ALA A C 1
ATOM 699 O O . ALA A 1 103 ? 9.494 36.678 -6.628 1.00 32.69 84 ALA A O 1
ATOM 701 N N . ASP A 1 104 ? 11.205 35.368 -5.996 1.00 32.96 85 ASP A N 1
ATOM 702 C CA . ASP A 1 104 ? 10.887 34.291 -6.922 1.00 33.44 85 ASP A CA 1
ATOM 703 C C . ASP A 1 104 ? 9.558 33.625 -6.568 1.00 32.71 85 ASP A C 1
ATOM 704 O O . ASP A 1 104 ? 8.756 33.366 -7.459 1.00 32.76 85 ASP A O 1
ATOM 709 N N . CYS A 1 105 ? 9.332 33.337 -5.279 1.00 30.89 86 CYS A N 1
ATOM 710 C CA . CYS A 1 105 ? 8.287 32.406 -4.873 1.00 29.88 86 CYS A CA 1
ATOM 711 C C . CYS A 1 105 ? 7.098 32.957 -4.099 1.00 28.07 86 CYS A C 1
ATOM 712 O O . CYS A 1 105 ? 6.136 32.224 -3.901 1.00 26.63 86 CYS A O 1
ATOM 715 N N . SER A 1 106 ? 7.129 34.203 -3.641 1.00 26.69 87 SER A N 1
ATOM 716 C CA . SER A 1 106 ? 6.039 34.667 -2.779 1.00 27.84 87 SER A CA 1
ATOM 717 C C . SER A 1 106 ? 4.664 34.726 -3.447 1.00 27.64 87 SER A C 1
ATOM 718 O O . SER A 1 106 ? 3.632 34.629 -2.770 1.00 27.91 87 SER A O 1
ATOM 721 N N . HIS A 1 107 ? 4.639 34.827 -4.773 1.00 28.37 88 HIS A N 1
ATOM 722 C CA . HIS A 1 107 ? 3.368 34.759 -5.491 1.00 28.67 88 HIS A CA 1
ATOM 723 C C . HIS A 1 107 ? 2.645 33.395 -5.338 1.00 28.19 88 HIS A C 1
ATOM 724 O O . HIS A 1 107 ? 1.437 33.288 -5.609 1.00 28.89 88 HIS A O 1
ATOM 731 N N . LEU A 1 108 ? 3.377 32.365 -4.922 1.00 27.52 89 LEU A N 1
ATOM 732 C CA . LEU A 1 108 ? 2.817 31.037 -4.779 1.00 26.91 89 LEU A CA 1
ATOM 733 C C . LEU A 1 108 ? 1.925 30.898 -3.547 1.00 27.14 89 LEU A C 1
ATOM 734 O O . LEU A 1 108 ? 1.076 30.012 -3.508 1.00 26.79 89 LEU A O 1
ATOM 739 N N . TRP A 1 109 ? 2.169 31.693 -2.510 1.00 26.51 90 TRP A N 1
ATOM 740 C CA . TRP A 1 109 ? 1.454 31.478 -1.237 1.00 26.44 90 TRP A CA 1
ATOM 741 C C . TRP A 1 109 ? 0.521 32.620 -0.903 1.00 26.64 90 TRP A C 1
ATOM 742 O O . TRP A 1 109 ? 0.783 33.762 -1.267 1.00 26.40 90 TRP A O 1
ATOM 753 N N . SER A 1 110 ? -0.561 32.282 -0.196 1.00 26.52 91 SER A N 1
ATOM 754 C CA . SER A 1 110 ? -1.554 33.228 0.260 1.00 27.24 91 SER A CA 1
ATOM 755 C C . SER A 1 110 ? -1.405 33.593 1.722 1.00 26.89 91 SER A C 1
ATOM 756 O O . SER A 1 110 ? -1.925 34.608 2.146 1.00 27.33 91 SER A O 1
ATOM 759 N N . LYS A 1 111 ? -0.774 32.728 2.504 1.00 25.68 92 LYS A N 1
ATOM 760 C CA . LYS A 1 111 ? -0.710 32.878 3.956 1.00 26.29 92 LYS A CA 1
ATOM 761 C C . LYS A 1 111 ? 0.546 32.113 4.418 1.00 25.43 92 LYS A C 1
ATOM 762 O O . LYS A 1 111 ? 0.856 31.040 3.900 1.00 25.10 92 LYS A O 1
ATOM 768 N N . VAL A 1 112 ? 1.206 32.681 5.426 1.00 24.19 93 VAL A N 1
ATOM 769 C CA . VAL A 1 112 ? 2.352 32.074 6.101 1.00 24.88 93 VAL A CA 1
ATOM 770 C C . VAL A 1 112 ? 2.184 32.298 7.611 1.00 24.06 93 VAL A C 1
ATOM 771 O O . VAL A 1 112 ? 1.636 33.343 8.045 1.00 23.51 93 VAL A O 1
ATOM 775 N N . VAL A 1 113 ? 2.617 31.314 8.401 1.00 23.00 94 VAL A N 1
ATOM 776 C CA . VAL A 1 113 ? 2.697 31.401 9.851 1.00 22.35 94 VAL A CA 1
ATOM 777 C C . VAL A 1 113 ? 4.124 30.972 10.191 1.00 22.05 94 VAL A C 1
ATOM 778 O O . VAL A 1 113 ? 4.573 29.945 9.720 1.00 22.78 94 VAL A O 1
ATOM 782 N N . VAL A 1 114 ? 4.768 31.747 11.055 1.00 21.89 95 VAL A N 1
ATOM 783 C CA . VAL A 1 114 ? 6.137 31.506 11.483 1.00 21.20 95 VAL A CA 1
ATOM 784 C C . VAL A 1 114 ? 6.152 31.355 13.003 1.00 21.08 95 VAL A C 1
ATOM 785 O O . VAL A 1 114 ? 5.530 32.162 13.699 1.00 20.74 95 VAL A O 1
ATOM 789 N N . TYR A 1 115 ? 6.877 30.359 13.498 1.00 19.66 96 TYR A N 1
ATOM 790 C CA . TYR A 1 115 ? 7.130 30.143 14.922 1.00 19.18 96 TYR A CA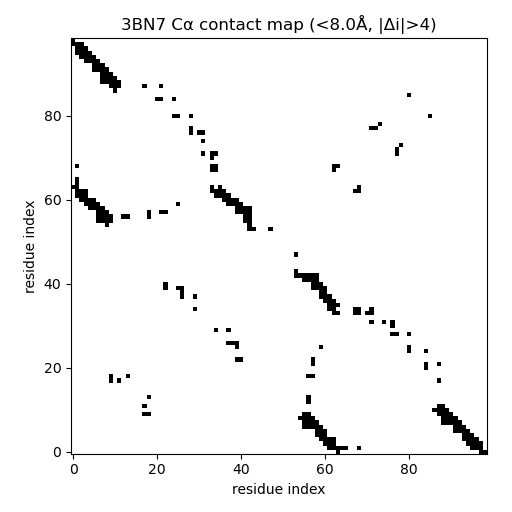 1
ATOM 791 C C . TYR A 1 115 ? 8.629 30.048 15.072 1.00 19.96 96 TYR A C 1
ATOM 792 O O . TYR A 1 115 ? 9.266 29.115 14.501 1.00 20.54 96 TYR A O 1
ATOM 801 N N . ASP A 1 116 ? 9.208 30.958 15.860 1.00 19.59 97 ASP A N 1
ATOM 802 C CA . ASP A 1 116 ? 10.641 30.948 16.112 1.00 20.38 97 ASP A CA 1
ATOM 803 C C . ASP A 1 116 ? 10.851 30.576 17.577 1.00 20.40 97 ASP A C 1
ATOM 804 O O . ASP A 1 116 ? 10.463 31.343 18.443 1.00 19.89 97 ASP A O 1
ATOM 809 N N . SER A 1 117 ? 11.449 29.409 17.833 1.00 21.72 98 SER A N 1
ATOM 810 C CA . SER A 1 117 ? 11.556 28.914 19.225 1.00 21.37 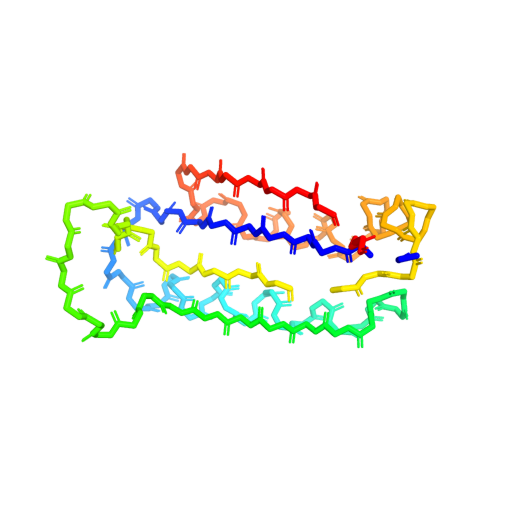98 SER A CA 1
ATOM 811 C C . SER A 1 117 ? 13.018 28.772 19.614 1.00 23.15 98 SER A C 1
ATOM 812 O O . SER A 1 117 ? 13.812 28.396 18.774 1.00 23.57 98 SER A O 1
ATOM 833 N N . SER A 1 119 ? 15.502 26.604 22.050 1.00 23.36 100 SER A N 1
ATOM 834 C CA . SER A 1 119 ? 15.391 25.387 22.804 1.00 23.46 100 SER A CA 1
ATOM 835 C C . SER A 1 119 ? 15.797 25.650 24.251 1.00 23.12 100 SER A C 1
ATOM 836 O O . SER A 1 119 ? 16.601 26.551 24.549 1.00 22.89 100 SER A O 1
ATOM 839 N N . VAL A 1 120 ? 15.178 24.887 25.137 1.00 23.41 101 VAL A N 1
ATOM 840 C CA . VAL A 1 120 ? 15.420 24.946 26.568 1.00 24.31 101 VAL A CA 1
ATOM 841 C C . VAL A 1 120 ? 15.673 23.521 27.062 1.00 25.56 101 VAL A C 1
ATOM 842 O O . VAL A 1 120 ? 15.874 23.392 28.288 1.00 27.61 101 VAL A O 1
#

Nearest PDB structures (foldseek):
  3bn7-assembly1_A-2  TM=1.002E+00  e=1.227E-19  Caulobacter vibrioides CB15
  8ozo-assembly1_A  TM=8.464E-01  e=7.933E-06  Populus tremula
  8oz4-assembly1_A  TM=8.400E-01  e=1.975E-05  Populus tremula
  3fmb-assembly1_B  TM=7.320E-01  e=3.400E-06  Bacteroides fragilis NCTC 9343
  1q53-assembly1_B  TM=7.484E-01  e=1.426E-05  Arabidopsis thaliana

Organism: Caulobacter vibrioides (strain ATCC 19089 / CIP 103742 / CB 15) (NCBI:txid190650)